Protein AF-A0A660W8P6-F1 (afdb_monomer)

Structure (mmCIF, N/CA/C/O backbone):
data_AF-A0A660W8P6-F1
#
_entry.id   AF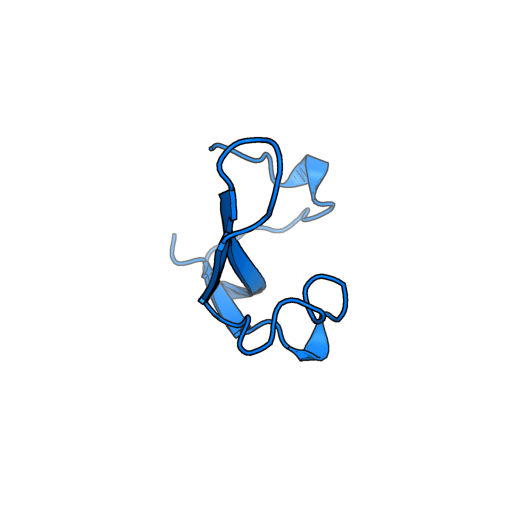-A0A660W8P6-F1
#
loop_
_atom_site.group_PDB
_a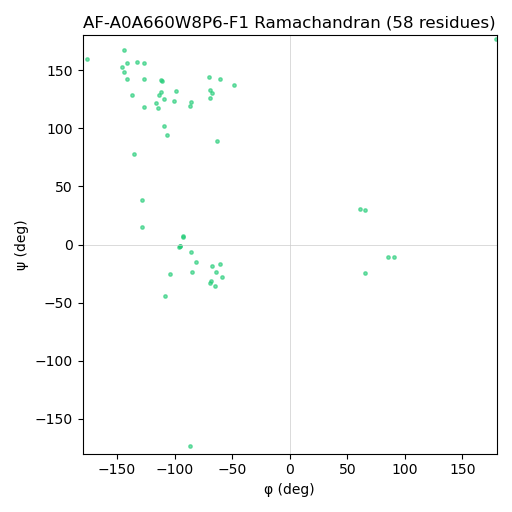tom_site.id
_atom_site.type_symbol
_atom_site.label_atom_id
_atom_site.label_alt_id
_atom_site.label_comp_id
_atom_site.label_asym_id
_atom_site.label_entity_id
_atom_site.label_seq_id
_atom_site.pdbx_PDB_ins_code
_atom_site.Cartn_x
_atom_site.Cartn_y
_atom_site.Cartn_z
_atom_site.occupancy
_atom_site.B_iso_or_equiv
_atom_site.auth_seq_id
_atom_site.auth_comp_id
_atom_site.auth_asym_id
_atom_site.auth_atom_id
_atom_site.pdbx_PDB_model_num
ATOM 1 N N . MET A 1 1 ? -7.668 5.820 -8.014 1.00 80.25 1 MET A N 1
ATOM 2 C CA . MET A 1 1 ? -8.070 4.399 -7.980 1.00 80.25 1 MET A CA 1
ATOM 3 C C . MET A 1 1 ? -8.982 4.210 -6.785 1.00 80.25 1 MET A C 1
ATOM 5 O O . MET A 1 1 ? -8.747 4.864 -5.778 1.00 80.25 1 MET A O 1
ATOM 9 N N . LEU A 1 2 ? -10.009 3.377 -6.910 1.00 89.56 2 LEU A N 1
ATOM 10 C CA . LEU A 1 2 ? -10.919 3.030 -5.823 1.00 89.56 2 LEU A CA 1
ATOM 11 C C . LEU A 1 2 ? -10.924 1.501 -5.763 1.00 89.56 2 LEU A C 1
ATOM 13 O O . LEU A 1 2 ? -11.217 0.880 -6.781 1.00 89.56 2 LEU A O 1
ATOM 17 N N . ILE A 1 3 ? -10.493 0.928 -4.638 1.00 90.25 3 ILE A N 1
ATOM 18 C CA . ILE A 1 3 ? -10.460 -0.524 -4.427 1.00 90.25 3 ILE A CA 1
ATOM 19 C C . ILE A 1 3 ? -11.468 -0.842 -3.318 1.00 90.25 3 ILE A C 1
ATOM 21 O O . ILE A 1 3 ? -11.296 -0.332 -2.206 1.00 90.25 3 ILE A O 1
ATOM 25 N N . PRO A 1 4 ? -12.520 -1.622 -3.603 1.00 92.44 4 PRO A N 1
ATOM 26 C CA . PRO A 1 4 ? -13.444 -2.117 -2.588 1.00 92.44 4 PRO A CA 1
ATOM 27 C C . PRO A 1 4 ? -12.743 -2.996 -1.535 1.00 92.44 4 PRO A C 1
ATOM 29 O O . PRO A 1 4 ? -11.830 -3.758 -1.845 1.00 92.44 4 PRO A O 1
ATOM 32 N N . TRP A 1 5 ? -13.149 -2.888 -0.267 1.00 92.00 5 TRP A N 1
ATOM 33 C CA . TRP A 1 5 ? -12.506 -3.617 0.839 1.00 92.00 5 TRP A CA 1
ATOM 34 C C . TRP A 1 5 ? -12.735 -5.133 0.790 1.00 92.00 5 TRP A C 1
ATOM 36 O O . TRP A 1 5 ? -11.861 -5.905 1.186 1.00 92.00 5 TRP A O 1
ATOM 46 N N . ASP A 1 6 ? -13.885 -5.553 0.275 1.00 91.69 6 ASP A N 1
ATOM 47 C CA . ASP A 1 6 ? -14.269 -6.946 0.057 1.00 91.69 6 ASP A CA 1
ATOM 48 C C . ASP A 1 6 ? -13.386 -7.634 -0.993 1.00 91.69 6 ASP A C 1
ATOM 50 O O . ASP A 1 6 ? -13.002 -8.787 -0.804 1.00 91.69 6 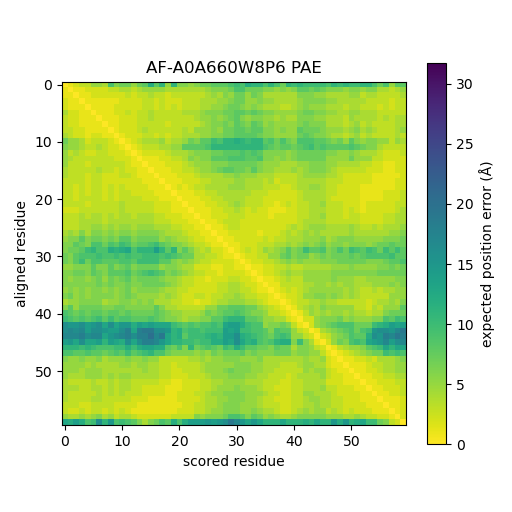ASP A O 1
ATOM 54 N N . GLU A 1 7 ? -12.955 -6.917 -2.036 1.00 93.12 7 GLU A N 1
ATOM 55 C CA . GLU A 1 7 ? -11.968 -7.429 -3.004 1.00 93.12 7 GLU A CA 1
ATOM 56 C C . GLU A 1 7 ? -10.593 -7.698 -2.366 1.00 93.12 7 GLU A C 1
ATOM 58 O O . GLU A 1 7 ? -9.818 -8.515 -2.866 1.00 93.12 7 GLU A O 1
ATOM 63 N N . LEU A 1 8 ? -10.292 -7.036 -1.244 1.00 89.31 8 LEU A N 1
ATOM 64 C CA . LEU A 1 8 ? -9.056 -7.206 -0.477 1.00 89.31 8 LEU A CA 1
ATOM 65 C C . LEU A 1 8 ? -9.197 -8.201 0.688 1.00 89.31 8 LEU A C 1
ATOM 67 O O . LEU A 1 8 ? -8.220 -8.431 1.403 1.00 89.31 8 LEU A O 1
ATOM 71 N N . GLY A 1 9 ? -10.384 -8.779 0.905 1.00 90.69 9 GLY A N 1
ATOM 72 C CA . GLY A 1 9 ? -10.660 -9.657 2.048 1.00 90.69 9 GLY A CA 1
ATOM 73 C C . GLY A 1 9 ? -10.601 -8.939 3.402 1.00 90.69 9 GLY A C 1
ATOM 74 O O . GLY A 1 9 ? -10.206 -9.536 4.404 1.00 90.69 9 GLY A O 1
ATOM 75 N N . ILE A 1 10 ? -10.926 -7.641 3.434 1.00 90.19 10 ILE A N 1
ATOM 76 C CA . ILE A 1 10 ? -10.927 -6.816 4.646 1.00 90.19 10 ILE A CA 1
ATOM 77 C C . ILE A 1 10 ? -12.380 -6.540 5.057 1.00 90.19 10 ILE A C 1
ATOM 79 O O . ILE A 1 10 ? -12.991 -5.572 4.613 1.00 90.19 10 ILE A O 1
ATOM 83 N N . ASP A 1 11 ? -12.915 -7.361 5.960 1.00 88.25 11 ASP A N 1
ATOM 84 C CA . ASP A 1 11 ? -14.336 -7.310 6.356 1.00 88.25 11 ASP A CA 1
ATOM 85 C C . ASP A 1 11 ? -14.660 -6.223 7.408 1.00 88.25 11 ASP A C 1
ATOM 87 O O . ASP A 1 11 ? -15.815 -5.879 7.658 1.00 88.25 11 ASP A O 1
ATOM 91 N N . ASP A 1 12 ? -13.638 -5.672 8.057 1.00 88.31 12 ASP A N 1
ATOM 92 C CA . ASP A 1 12 ? -13.722 -4.774 9.215 1.00 88.31 12 ASP A CA 1
ATOM 93 C C . ASP A 1 12 ? -12.906 -3.485 9.012 1.00 88.31 12 ASP A C 1
ATOM 95 O O . ASP A 1 12 ? -12.275 -2.981 9.942 1.00 88.31 12 ASP A O 1
ATOM 99 N N . ALA A 1 13 ? -12.909 -2.932 7.797 1.00 89.81 13 ALA A N 1
ATOM 100 C CA . ALA A 1 13 ? -12.316 -1.626 7.502 1.00 89.81 13 ALA A CA 1
ATOM 101 C C . ALA A 1 13 ? -13.034 -0.500 8.278 1.00 89.81 13 ALA A C 1
ATOM 103 O O . ALA A 1 13 ? -14.020 0.070 7.818 1.00 89.81 13 ALA A O 1
ATOM 104 N N . LYS A 1 14 ? -12.557 -0.212 9.492 1.00 92.38 14 LYS A N 1
ATOM 105 C CA . LYS A 1 14 ? -13.091 0.800 10.417 1.00 92.38 14 LYS A CA 1
ATOM 106 C C . LYS A 1 14 ? -11.981 1.750 10.860 1.00 92.38 14 LYS A C 1
ATOM 108 O O . LYS A 1 14 ? -10.811 1.357 10.881 1.00 92.38 14 LYS A O 1
ATOM 113 N N . ALA A 1 15 ? -12.351 2.958 11.284 1.00 94.31 15 ALA A N 1
ATOM 114 C CA . ALA A 1 15 ? -11.429 3.899 11.914 1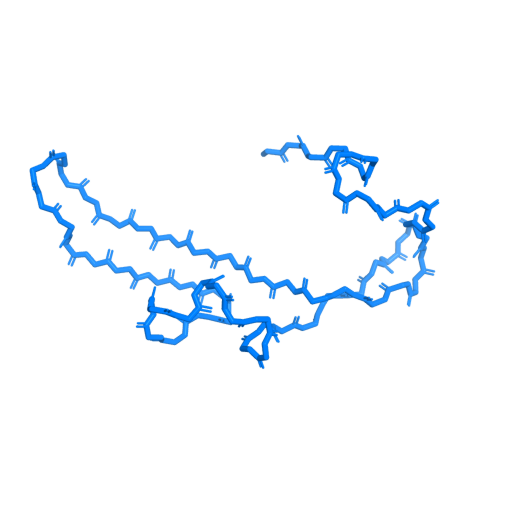.00 94.31 15 ALA A CA 1
ATOM 115 C C . ALA A 1 15 ? -10.599 3.231 13.029 1.00 94.31 15 ALA A C 1
ATOM 117 O O . ALA A 1 15 ? -11.101 2.434 13.824 1.00 94.31 15 ALA A O 1
ATOM 118 N N . GLY A 1 16 ? -9.307 3.545 13.066 1.00 93.50 16 GLY A N 1
ATOM 119 C CA . GLY A 1 16 ? -8.321 2.963 13.973 1.00 93.50 16 GLY A CA 1
ATOM 120 C C . GLY A 1 16 ? -7.702 1.646 13.497 1.00 93.50 16 GLY A C 1
ATOM 121 O O . GLY A 1 16 ? -6.702 1.218 14.076 1.00 93.50 16 GLY A O 1
ATOM 122 N N . LYS A 1 17 ? -8.226 1.002 12.443 1.00 93.00 17 LYS A N 1
ATOM 123 C CA . LYS A 1 17 ? -7.617 -0.220 11.901 1.00 93.00 17 LYS A CA 1
ATOM 124 C C . LYS A 1 17 ? -6.278 0.091 11.230 1.00 93.00 17 LYS A C 1
ATOM 126 O O . LYS A 1 17 ? -6.177 1.012 10.422 1.00 93.00 17 LYS A O 1
ATOM 131 N N . ARG A 1 18 ? -5.263 -0.716 11.548 1.00 94.38 18 ARG A N 1
ATOM 132 C CA . ARG A 1 18 ? -3.923 -0.657 10.952 1.00 94.38 18 ARG A CA 1
ATOM 133 C C . ARG A 1 18 ? -3.790 -1.704 9.853 1.00 94.38 18 ARG A C 1
ATOM 135 O O . ARG A 1 18 ? -4.155 -2.860 10.065 1.00 94.38 18 ARG A O 1
ATOM 142 N N . LEU A 1 19 ? -3.272 -1.298 8.701 1.00 92.56 19 LEU A N 1
ATOM 143 C CA . LEU A 1 19 ? -3.036 -2.160 7.546 1.00 92.56 19 LEU A CA 1
ATOM 144 C C . LEU A 1 19 ? -1.582 -2.030 7.097 1.00 92.56 19 LEU A C 1
ATOM 146 O O . LEU A 1 19 ? -1.033 -0.926 7.087 1.00 92.56 19 LEU A O 1
ATOM 150 N N . GLY A 1 20 ? -0.997 -3.151 6.673 1.00 91.56 20 GLY A N 1
ATOM 151 C CA . GLY A 1 20 ? 0.247 -3.133 5.914 1.00 91.56 20 GLY A CA 1
ATOM 152 C C . GLY A 1 20 ? -0.013 -2.547 4.528 1.00 91.56 20 GLY A C 1
ATOM 153 O O . GLY A 1 20 ? -0.910 -3.009 3.823 1.00 91.56 20 GLY A O 1
ATOM 154 N N . PHE A 1 21 ? 0.749 -1.529 4.141 1.00 89.81 21 PHE A N 1
ATOM 155 C CA . PHE A 1 21 ? 0.591 -0.845 2.865 1.00 89.81 21 PHE A CA 1
ATOM 156 C C . PHE A 1 21 ? 1.937 -0.472 2.249 1.00 89.81 21 PHE A C 1
ATOM 158 O O . PHE A 1 21 ? 2.878 -0.056 2.927 1.00 89.81 21 PHE A O 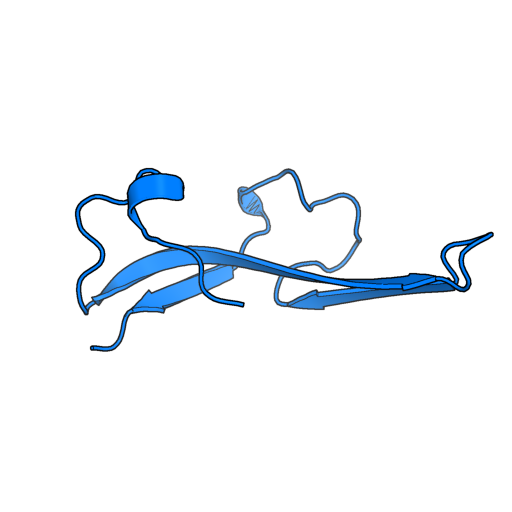1
ATOM 165 N N . SER A 1 22 ? 2.007 -0.585 0.929 1.00 89.50 22 SER A N 1
ATOM 166 C CA . SER A 1 22 ? 3.082 -0.031 0.119 1.00 89.50 22 SER A CA 1
ATOM 167 C C . SER A 1 22 ? 2.514 0.427 -1.221 1.00 89.50 22 SER A C 1
ATOM 169 O O . SER A 1 22 ? 1.499 -0.090 -1.692 1.00 89.50 22 SER A O 1
ATOM 171 N N . ILE A 1 23 ? 3.151 1.421 -1.835 1.00 88.12 23 ILE A N 1
ATOM 172 C CA . ILE A 1 23 ? 2.784 1.881 -3.177 1.00 88.12 23 ILE A CA 1
ATOM 173 C C . ILE A 1 23 ? 4.041 2.124 -3.998 1.00 88.12 23 ILE A C 1
ATOM 175 O O . ILE A 1 23 ? 4.960 2.815 -3.557 1.00 88.12 23 ILE A O 1
ATOM 179 N N . GLY A 1 24 ? 4.079 1.529 -5.190 1.00 88.56 24 GLY A N 1
ATOM 180 C CA . GLY A 1 24 ? 5.200 1.607 -6.119 1.00 88.56 24 GLY A CA 1
ATOM 181 C C . GLY A 1 24 ? 4.854 2.405 -7.369 1.00 88.56 24 GLY A C 1
ATOM 182 O O . GLY A 1 24 ? 3.767 2.281 -7.928 1.00 88.56 24 GLY A O 1
ATOM 183 N N . PHE A 1 25 ? 5.821 3.183 -7.833 1.00 87.31 25 PHE A N 1
ATOM 184 C CA . PHE A 1 25 ? 5.803 3.933 -9.077 1.00 87.31 25 PHE A CA 1
ATOM 185 C C . PHE A 1 25 ? 6.907 3.369 -9.961 1.00 87.31 25 PHE A C 1
ATOM 187 O O . PHE A 1 25 ? 8.070 3.344 -9.564 1.00 87.31 25 PHE A O 1
ATOM 194 N N . SER A 1 26 ? 6.548 2.890 -11.145 1.00 88.06 26 SER A N 1
ATOM 195 C CA . SER A 1 26 ? 7.515 2.423 -12.139 1.00 88.06 26 SER A CA 1
ATOM 196 C C . SER A 1 26 ? 7.514 3.376 -13.321 1.00 88.06 26 SER A C 1
ATOM 198 O O . SER A 1 26 ? 6.453 3.700 -13.849 1.00 88.06 26 SER A O 1
ATOM 200 N N . GLU A 1 27 ? 8.701 3.803 -13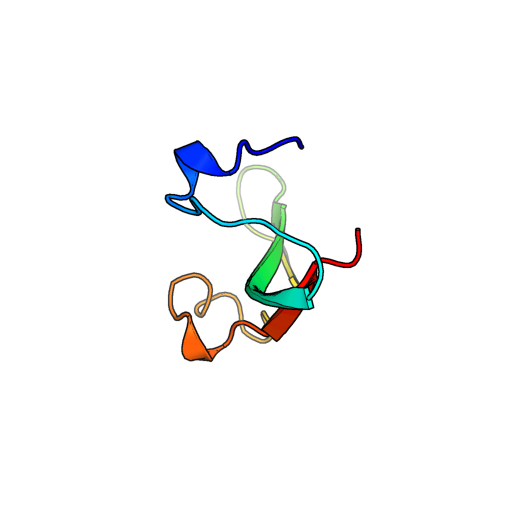.740 1.00 90.81 27 GLU A N 1
ATOM 201 C CA . GLU A 1 27 ? 8.888 4.591 -14.952 1.00 90.81 27 GLU A CA 1
ATOM 202 C C . GLU A 1 27 ? 9.375 3.670 -16.069 1.00 90.81 27 GLU A C 1
ATOM 204 O O . GLU A 1 27 ? 10.390 2.981 -15.936 1.00 90.81 27 GLU A O 1
ATOM 209 N N . SER A 1 28 ? 8.645 3.649 -17.178 1.00 91.88 28 SER A N 1
ATOM 210 C CA . SER A 1 28 ? 9.014 2.902 -18.373 1.00 91.88 28 SER A CA 1
ATOM 211 C C . SER A 1 28 ? 8.596 3.675 -19.614 1.00 91.88 28 SER A C 1
ATOM 213 O O . SER A 1 28 ? 7.587 4.378 -19.604 1.00 91.88 28 SER A O 1
ATOM 215 N N . ASP A 1 29 ? 9.368 3.525 -20.684 1.00 94.12 29 ASP A N 1
ATOM 216 C CA . ASP A 1 29 ? 9.026 4.027 -22.017 1.00 94.12 29 ASP A CA 1
ATOM 217 C C . ASP A 1 29 ? 8.301 2.984 -22.886 1.00 94.12 29 ASP A C 1
ATOM 219 O O . ASP A 1 29 ? 8.047 3.224 -24.065 1.00 94.12 29 ASP A O 1
ATOM 223 N N . GLY A 1 30 ? 7.957 1.830 -22.306 1.00 91.19 30 GLY A N 1
ATOM 224 C CA . GLY A 1 30 ? 7.312 0.711 -22.988 1.00 91.19 30 GLY A CA 1
ATOM 225 C C . GLY A 1 30 ? 8.279 -0.314 -23.587 1.00 91.19 30 GLY A C 1
ATOM 226 O O . GLY A 1 30 ? 7.825 -1.396 -23.953 1.00 91.19 30 GLY A O 1
ATOM 227 N N . TRP A 1 31 ? 9.586 -0.028 -23.648 1.00 93.00 31 TRP A N 1
ATOM 228 C CA . TRP A 1 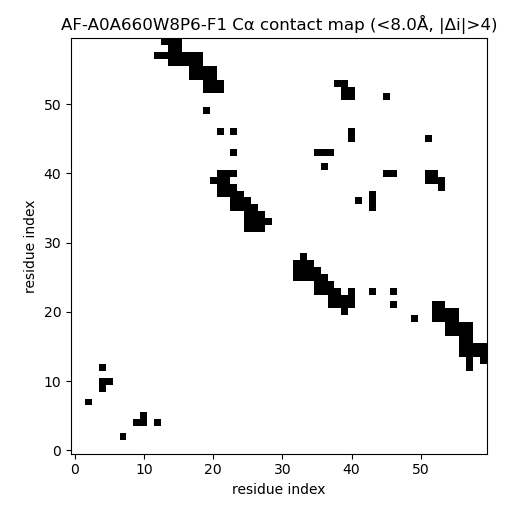31 ? 10.623 -0.992 -24.041 1.00 93.00 31 TRP A CA 1
ATOM 229 C C . TRP A 1 31 ? 11.484 -1.414 -22.851 1.00 93.00 31 TRP A C 1
ATOM 231 O O . TRP A 1 31 ? 11.727 -2.603 -22.646 1.00 93.00 31 TRP A O 1
ATOM 241 N N . GLU A 1 32 ? 11.896 -0.452 -22.025 1.00 90.94 32 GLU A N 1
ATOM 242 C CA . GLU A 1 32 ? 12.659 -0.712 -20.810 1.00 90.94 32 GLU A CA 1
ATOM 243 C C . GLU A 1 32 ? 12.093 0.041 -19.605 1.00 90.94 32 GLU A C 1
ATOM 245 O O . GLU A 1 32 ? 11.386 1.049 -19.712 1.00 90.94 32 GLU A O 1
ATOM 250 N N . ARG A 1 33 ? 12.385 -0.475 -18.410 1.00 88.12 33 ARG A N 1
ATOM 251 C CA . ARG A 1 33 ? 12.103 0.230 -17.161 1.00 88.12 33 ARG A CA 1
ATOM 252 C C . ARG A 1 33 ? 13.281 1.144 -16.846 1.00 88.12 33 ARG A C 1
ATOM 254 O O . ARG A 1 33 ? 14.384 0.657 -16.618 1.00 88.12 33 ARG A O 1
ATOM 261 N N . ARG A 1 34 ? 13.019 2.446 -16.774 1.00 91.19 34 ARG A N 1
ATOM 262 C CA . ARG A 1 34 ? 14.019 3.490 -16.503 1.00 91.19 34 ARG A CA 1
ATOM 263 C C . ARG A 1 34 ? 14.266 3.703 -15.015 1.00 91.19 34 ARG A C 1
ATOM 265 O O . ARG A 1 34 ? 15.339 4.143 -14.622 1.00 91.19 34 ARG A O 1
ATOM 272 N N . GLY A 1 35 ? 13.298 3.340 -14.182 1.00 87.12 35 GLY A N 1
ATOM 273 C CA . GLY A 1 35 ? 13.448 3.403 -12.738 1.00 87.12 35 GLY A CA 1
ATOM 274 C C . GLY A 1 35 ? 12.203 2.954 -11.994 1.00 87.12 35 GLY A C 1
ATOM 275 O O . GLY A 1 35 ? 11.164 2.643 -12.585 1.00 87.12 35 GLY A O 1
ATOM 276 N N . TRP A 1 36 ? 12.319 2.924 -10.672 1.00 86.19 36 TRP A N 1
ATOM 277 C CA . TRP A 1 36 ? 11.183 2.817 -9.772 1.00 86.19 36 TRP A CA 1
ATOM 278 C C . TRP A 1 36 ? 11.409 3.687 -8.539 1.00 86.19 36 TRP A C 1
ATOM 280 O O . TRP A 1 36 ? 12.541 3.970 -8.148 1.00 86.19 36 TRP A O 1
ATOM 290 N N . ASN A 1 37 ? 10.316 4.075 -7.900 1.00 85.62 37 ASN A N 1
ATOM 291 C CA . ASN A 1 37 ? 10.308 4.658 -6.566 1.00 85.62 37 ASN A CA 1
ATOM 292 C C . ASN A 1 37 ? 9.058 4.163 -5.830 1.00 85.62 37 ASN A C 1
ATOM 294 O O . ASN A 1 37 ? 8.159 3.597 -6.449 1.00 85.62 37 ASN A O 1
ATOM 298 N N . GLY A 1 38 ? 8.962 4.357 -4.526 1.00 85.19 38 GLY A N 1
ATOM 299 C CA . GLY A 1 38 ? 7.764 3.968 -3.806 1.00 85.19 38 GLY A CA 1
ATOM 300 C C . GLY A 1 38 ? 7.787 4.355 -2.345 1.00 85.19 38 GLY A C 1
ATOM 301 O O . GLY A 1 38 ? 8.837 4.575 -1.742 1.00 85.19 38 GLY A O 1
ATOM 302 N N . TRP A 1 39 ? 6.594 4.407 -1.768 1.00 86.50 39 TRP A N 1
ATOM 303 C CA . TRP A 1 39 ? 6.438 4.528 -0.330 1.00 86.50 39 TRP A CA 1
ATOM 304 C C . TRP A 1 39 ? 6.485 3.126 0.276 1.00 86.50 39 TRP A C 1
ATOM 306 O O . TRP A 1 39 ? 5.722 2.248 -0.132 1.00 86.50 39 TRP A O 1
ATOM 316 N N . PHE A 1 40 ? 7.424 2.924 1.204 1.00 82.94 40 PHE A N 1
ATOM 317 C CA . PHE A 1 40 ? 7.776 1.617 1.775 1.00 82.94 40 PHE A CA 1
ATOM 318 C C . PHE A 1 40 ? 8.295 0.588 0.747 1.00 82.94 40 PHE A C 1
ATOM 320 O O . PHE A 1 40 ? 8.109 -0.612 0.906 1.00 82.94 40 PHE A O 1
ATOM 327 N N . LEU A 1 41 ? 8.962 1.049 -0.323 1.00 79.25 41 LEU A N 1
ATOM 328 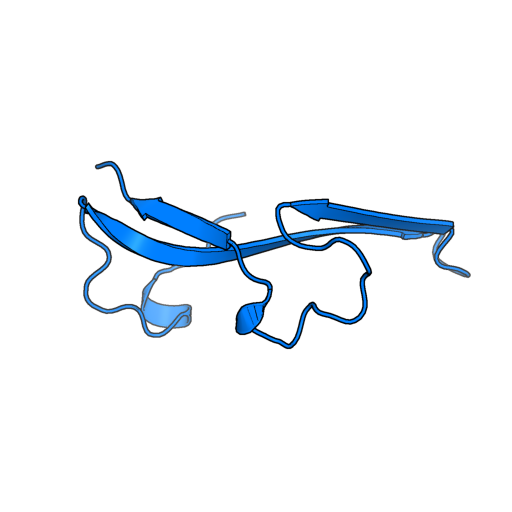C CA . LEU A 1 41 ? 9.590 0.188 -1.341 1.00 79.25 41 LEU A CA 1
ATOM 329 C C . LEU A 1 41 ? 11.002 0.687 -1.702 1.00 79.25 41 LEU A C 1
ATOM 331 O O . LEU A 1 41 ? 11.181 1.305 -2.754 1.00 79.25 41 LEU A O 1
ATOM 335 N N . PRO A 1 42 ? 12.018 0.430 -0.857 1.00 70.38 42 PRO A N 1
ATOM 336 C CA . PRO A 1 42 ? 13.368 0.956 -1.068 1.00 70.38 42 PRO A CA 1
ATOM 337 C C . PRO A 1 42 ? 14.095 0.322 -2.268 1.00 70.38 42 PRO A C 1
ATOM 339 O O . PRO A 1 42 ? 14.843 1.011 -2.954 1.00 70.38 42 PRO A O 1
ATOM 342 N N . GLU A 1 43 ? 13.859 -0.963 -2.570 1.00 69.12 43 GLU A N 1
ATOM 343 C CA . GLU A 1 43 ? 14.675 -1.714 -3.548 1.00 69.12 43 GLU A CA 1
ATOM 344 C C . GLU A 1 43 ? 13.878 -2.445 -4.646 1.00 69.12 43 GLU A C 1
ATOM 346 O O . GLU A 1 43 ? 14.421 -3.302 -5.336 1.00 69.12 43 GLU A O 1
ATOM 351 N N . GLY A 1 44 ? 12.592 -2.128 -4.845 1.00 62.91 44 GLY A N 1
ATOM 352 C CA . GLY A 1 44 ? 11.769 -2.565 -5.996 1.00 62.91 44 GLY A CA 1
ATOM 353 C C . GLY A 1 44 ? 11.460 -4.063 -6.142 1.00 62.91 44 GLY A C 1
ATOM 354 O O . GLY A 1 44 ? 10.438 -4.406 -6.726 1.00 62.91 44 GLY A O 1
ATOM 355 N N . GLY A 1 45 ? 12.281 -4.963 -5.596 1.00 62.03 45 GLY A N 1
ATOM 356 C CA . GLY A 1 45 ? 12.058 -6.415 -5.561 1.00 62.03 45 GLY A CA 1
ATOM 357 C C . GLY A 1 45 ? 11.213 -6.891 -4.375 1.00 62.03 45 GLY A C 1
ATOM 358 O O . GLY A 1 45 ? 10.836 -8.055 -4.309 1.00 62.03 45 GLY A O 1
ATOM 359 N N . GLN A 1 46 ? 10.891 -5.991 -3.445 1.00 65.94 46 GLN A N 1
ATOM 360 C CA . GLN A 1 46 ? 10.211 -6.302 -2.183 1.00 65.94 46 GLN A CA 1
ATOM 361 C C . GLN A 1 46 ? 8.681 -6.169 -2.256 1.00 65.94 46 GLN A C 1
ATOM 363 O O . GLN A 1 46 ? 8.007 -6.299 -1.242 1.00 65.94 46 GLN A O 1
ATOM 368 N N . ILE A 1 47 ? 8.119 -5.948 -3.452 1.00 68.69 47 ILE A N 1
ATOM 369 C CA . ILE A 1 47 ? 6.670 -5.756 -3.666 1.00 68.69 47 ILE A CA 1
ATOM 370 C C . ILE A 1 47 ? 5.855 -6.966 -3.173 1.00 68.69 47 ILE A C 1
ATOM 372 O O . ILE A 1 47 ? 4.711 -6.818 -2.758 1.00 68.69 47 ILE A O 1
ATOM 376 N N . VAL A 1 48 ? 6.454 -8.159 -3.186 1.00 76.69 48 VAL A N 1
ATOM 377 C CA . VAL A 1 48 ? 5.810 -9.413 -2.764 1.00 76.69 48 VAL A CA 1
ATOM 378 C C . VAL A 1 48 ? 6.091 -9.798 -1.309 1.00 76.69 48 VAL A C 1
ATOM 380 O O . VAL A 1 48 ? 5.599 -10.831 -0.867 1.00 76.69 48 VAL A O 1
ATOM 383 N N . ASP A 1 49 ? 6.888 -9.019 -0.571 1.00 84.94 49 ASP A N 1
ATOM 384 C CA . ASP A 1 49 ? 7.253 -9.311 0.818 1.00 84.94 49 ASP A CA 1
ATOM 385 C C . ASP A 1 49 ? 6.572 -8.323 1.782 1.00 84.94 49 ASP A C 1
ATOM 387 O O . ASP A 1 49 ? 7.072 -7.206 1.965 1.00 84.94 49 ASP A O 1
ATOM 391 N N . PRO A 1 50 ? 5.481 -8.738 2.459 1.00 85.56 50 PRO A N 1
ATOM 392 C CA . PRO A 1 50 ? 4.719 -7.873 3.357 1.00 85.56 50 PRO A CA 1
ATOM 393 C C . PRO A 1 50 ? 5.519 -7.321 4.538 1.00 85.56 50 PRO A C 1
ATOM 395 O O . PRO A 1 50 ? 5.089 -6.355 5.159 1.00 85.56 50 PRO A O 1
ATOM 398 N N . ARG A 1 51 ? 6.685 -7.898 4.861 1.00 85.75 51 ARG A N 1
ATOM 399 C CA . ARG A 1 51 ? 7.547 -7.408 5.951 1.00 85.75 51 ARG A CA 1
ATOM 400 C C . ARG A 1 51 ? 8.154 -6.038 5.661 1.00 85.75 51 ARG A C 1
ATOM 402 O O . ARG A 1 51 ? 8.610 -5.381 6.590 1.00 85.75 51 ARG A O 1
ATOM 409 N N . ASN A 1 52 ? 8.179 -5.629 4.395 1.00 83.62 52 ASN A N 1
ATOM 410 C CA . ASN A 1 52 ? 8.696 -4.327 3.980 1.00 83.62 52 ASN A CA 1
ATOM 411 C C . ASN A 1 52 ? 7.585 -3.286 3.824 1.00 83.62 52 ASN A C 1
ATOM 413 O O . ASN A 1 52 ? 7.875 -2.134 3.516 1.00 83.62 52 ASN A O 1
ATOM 417 N N . PHE A 1 53 ? 6.322 -3.671 4.030 1.00 89.81 53 PHE A N 1
ATOM 418 C CA . PHE A 1 53 ? 5.222 -2.720 4.008 1.00 89.81 53 PHE A CA 1
ATOM 419 C C . PHE A 1 53 ? 5.302 -1.828 5.240 1.00 89.81 53 PHE A C 1
ATOM 421 O O . PHE A 1 53 ? 5.682 -2.265 6.326 1.00 89.81 53 PHE A O 1
ATOM 428 N N . GLY A 1 54 ? 4.933 -0.567 5.061 1.00 89.50 54 GLY A N 1
ATOM 429 C CA . GLY A 1 54 ? 4.694 0.305 6.193 1.00 89.50 54 GLY A CA 1
ATOM 430 C C . GLY A 1 54 ? 3.272 0.166 6.686 1.00 89.50 54 GLY A C 1
ATOM 431 O O . GLY A 1 54 ? 2.491 -0.655 6.207 1.00 89.50 54 GLY A O 1
ATOM 432 N N . ASP A 1 55 ? 2.929 1.024 7.631 1.00 92.75 55 ASP A N 1
ATOM 433 C CA . ASP A 1 55 ? 1.638 0.985 8.283 1.00 92.75 55 ASP A CA 1
ATOM 434 C C . ASP A 1 55 ? 0.817 2.216 7.950 1.00 92.75 55 ASP A C 1
ATOM 436 O O . ASP A 1 55 ? 1.263 3.351 8.130 1.00 92.75 55 ASP A O 1
ATOM 440 N N . ILE A 1 56 ? -0.414 1.972 7.515 1.00 92.81 56 ILE A N 1
ATOM 441 C CA . ILE A 1 56 ? -1.446 2.998 7.418 1.00 92.81 56 ILE A CA 1
ATOM 442 C C . ILE A 1 56 ? -2.514 2.728 8.468 1.00 92.81 56 ILE A C 1
ATOM 444 O O . ILE A 1 56 ? -2.885 1.580 8.719 1.00 92.81 56 ILE A O 1
ATOM 448 N N . THR A 1 57 ? -3.015 3.799 9.071 1.00 95.06 57 THR A N 1
ATOM 449 C CA . THR A 1 57 ? -4.138 3.745 10.004 1.00 95.06 57 THR A CA 1
ATOM 450 C C . THR A 1 57 ? -5.338 4.382 9.327 1.00 95.06 57 THR A C 1
ATOM 452 O O . THR A 1 57 ? -5.248 5.519 8.866 1.00 95.06 57 THR A O 1
ATOM 455 N N . LEU A 1 58 ? -6.452 3.657 9.258 1.00 93.88 58 LEU A N 1
ATOM 456 C CA . LEU A 1 58 ? -7.715 4.205 8.771 1.00 93.88 58 LEU A CA 1
ATOM 457 C C . LEU A 1 58 ? -8.214 5.254 9.771 1.00 93.88 58 LEU A C 1
ATOM 459 O O . LEU A 1 58 ? -8.222 4.988 10.973 1.00 93.88 58 LEU A O 1
ATOM 463 N N . VAL A 1 59 ? -8.585 6.445 9.300 1.00 91.75 59 VAL A N 1
ATOM 464 C CA . VAL A 1 59 ? -8.852 7.591 10.190 1.00 91.75 59 VAL A CA 1
ATOM 465 C C . VAL A 1 59 ? -10.328 7.914 10.402 1.00 91.75 59 VAL A C 1
ATOM 467 O O . VAL A 1 59 ? -10.648 8.425 11.468 1.00 91.75 59 VAL A O 1
ATOM 470 N N . GLU A 1 60 ? -11.226 7.572 9.479 1.00 76.69 60 GLU A N 1
ATOM 471 C CA . GLU A 1 60 ? -12.677 7.802 9.598 1.00 76.69 60 GLU A CA 1
ATOM 472 C C . GLU A 1 60 ? -13.448 6.662 8.925 1.00 76.69 60 GLU A C 1
ATOM 474 O O . GLU A 1 60 ? -13.085 6.310 7.779 1.00 76.69 60 GLU A O 1
#

Solvent-accessible surface area (backbone atoms only — not comparable to full-atom values): 3995 Å² total; per-residue (Å²): 139,88,78,64,48,71,85,69,73,43,91,74,88,41,56,72,41,73,43,79,43,64,49,78,47,75,44,60,84,86,85,55,76,80,47,72,48,44,53,54,38,93,77,76,77,52,85,86,41,74,87,52,34,3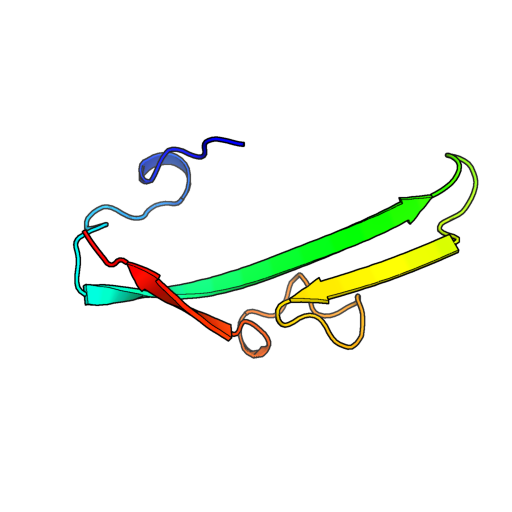7,81,45,65,40,82,112

Sequence (60 aa):
MLIPWDELGIDDAKAGKRLGFSIGFSESDGWERRGWNGWFLPEGGQIVDPRNFGDITLVE

Secondary structure (DSSP, 8-state):
----TGGGT-TT--TT-EEEE-EEEEEE-SSSEEEEEEET-SSSSGGG-GGG-EEEE---

Radius of gyration: 14.2 Å; Cα contacts (8 Å, |Δi|>4): 83; chains: 1; bounding box: 29×18×38 Å

Foldseek 3Di:
DDDDCVNVVNPDLDAFDKDFDKDKDWDDPVPDTPDIDIDLCPDVPCPPPSVSTDIDGRHD

pLDDT: mean 86.85, std 7.94, range [62.03, 95.06]

Mean predicted aligned error: 4.84 Å